Protein AF-A0A2N1FDA0-F1 (afdb_monomer)

Mean predicted aligned error: 3.51 Å

Secondary structure (DSSP, 8-state):
-HHHHHHHHHHHHHHHHT-TTTS-HHHHHHHHHHHHT-SS--HHHHHHHHHTT-HHHHHH---GGGHHHHHHHHHHH--

Radius of gyration: 11.09 Å; Cα contacts (8 Å, |Δi|>4): 72; chains: 1; bounding box: 27×18×24 Å

Foldseek 3Di:
DLLVLQLVLVVVLCVVFVVCVQCDSVNSSVLSVVLQPAQADDLVRNVVSVCVSDVCCVVPDDCPVVSVSSVVSRVSNND

pLDDT: mean 88.98, std 6.83, range [67.56, 96.44]

Nearest PDB structures (foldseek):
  2qzg-assembly1_A  TM=4.440E-01  e=6.549E+00  Methanococcus maripaludis S2

Sequence (79 aa):
MKELEIKKLLNQIAKEKGIELLLTDAENQKLADKLSNLSLADRESVKEIIDSVSTYIKESVDFTDTNYIIDQIVAAINK

Structure (mmCIF, N/CA/C/O backbone):
data_AF-A0A2N1FDA0-F1
#
_entry.id   AF-A0A2N1FDA0-F1
#
loop_
_atom_site.group_PDB
_atom_site.id
_atom_site.type_symbol
_atom_site.label_atom_id
_atom_site.label_alt_id
_atom_site.label_comp_id
_atom_site.label_asym_id
_atom_site.label_entity_id
_atom_site.label_seq_id
_atom_site.pdbx_PDB_ins_code
_atom_site.Cartn_x
_atom_site.Cartn_y
_atom_site.Cartn_z
_atom_site.occupancy
_atom_site.B_iso_or_equiv
_atom_site.auth_seq_id
_atom_site.auth_comp_id
_atom_site.auth_asym_id
_atom_site.auth_atom_id
_atom_site.pdbx_PDB_model_num
ATOM 1 N N . MET A 1 1 ? 13.947 6.306 -3.199 1.00 76.88 1 MET A N 1
ATOM 2 C CA . MET A 1 1 ? 12.972 7.164 -3.923 1.00 76.88 1 MET A CA 1
ATOM 3 C C . MET A 1 1 ? 11.651 6.436 -4.137 1.00 76.88 1 MET A C 1
ATOM 5 O O . MET A 1 1 ? 10.642 6.949 -3.679 1.00 76.88 1 MET A O 1
ATOM 9 N N . LYS A 1 2 ? 11.678 5.228 -4.717 1.00 87.62 2 LYS A N 1
ATOM 10 C CA . LYS A 1 2 ? 10.521 4.334 -4.910 1.00 87.62 2 LYS A CA 1
ATOM 11 C C . LYS A 1 2 ? 9.669 4.107 -3.650 1.00 87.62 2 LYS A C 1
ATOM 13 O O . LYS A 1 2 ? 8.463 4.292 -3.690 1.00 87.62 2 LYS A O 1
ATOM 18 N N . GLU A 1 3 ? 10.292 3.823 -2.508 1.00 93.44 3 GLU A N 1
ATOM 19 C CA . GLU A 1 3 ? 9.584 3.614 -1.232 1.00 93.44 3 GLU A CA 1
ATOM 20 C C . GLU A 1 3 ? 8.734 4.821 -0.788 1.00 93.44 3 GLU A C 1
ATOM 22 O O . GLU A 1 3 ? 7.560 4.669 -0.462 1.00 93.44 3 GLU A O 1
ATOM 27 N N . LEU A 1 4 ? 9.293 6.038 -0.831 1.00 93.19 4 LEU A N 1
ATOM 28 C CA . LEU A 1 4 ? 8.578 7.259 -0.438 1.00 93.19 4 LEU A CA 1
ATOM 29 C C . LEU A 1 4 ? 7.374 7.535 -1.354 1.00 93.19 4 LEU A C 1
ATOM 31 O O . LEU A 1 4 ? 6.343 8.020 -0.891 1.00 93.19 4 LEU A O 1
ATOM 35 N N . GLU A 1 5 ? 7.515 7.255 -2.651 1.00 94.62 5 GLU A N 1
ATOM 36 C CA . GLU A 1 5 ? 6.435 7.371 -3.636 1.00 94.62 5 GLU A CA 1
ATOM 37 C C . GLU A 1 5 ? 5.316 6.367 -3.335 1.00 94.62 5 GLU A C 1
ATOM 39 O O . GLU A 1 5 ? 4.161 6.765 -3.187 1.00 94.62 5 GLU A O 1
ATOM 44 N N . ILE A 1 6 ? 5.666 5.097 -3.115 1.00 94.88 6 ILE A N 1
ATOM 45 C CA . ILE A 1 6 ? 4.713 4.044 -2.746 1.00 94.88 6 ILE A CA 1
ATOM 46 C C . ILE A 1 6 ? 3.994 4.389 -1.433 1.00 94.88 6 ILE A C 1
ATOM 48 O O . ILE A 1 6 ? 2.770 4.297 -1.370 1.00 94.88 6 ILE A O 1
ATOM 52 N N . LYS A 1 7 ? 4.708 4.877 -0.409 1.00 94.81 7 LYS A N 1
ATOM 53 C CA . LYS A 1 7 ? 4.108 5.281 0.876 1.00 94.81 7 LYS A CA 1
ATOM 54 C C . LYS A 1 7 ? 3.059 6.389 0.710 1.00 94.81 7 LYS A C 1
ATOM 56 O O . LYS A 1 7 ? 2.026 6.376 1.383 1.00 94.81 7 LYS A O 1
ATOM 61 N N . LYS A 1 8 ? 3.295 7.352 -0.191 1.00 94.94 8 LYS A N 1
ATOM 62 C CA . LYS A 1 8 ? 2.320 8.412 -0.512 1.00 94.94 8 LYS A CA 1
ATOM 63 C C . LYS A 1 8 ? 1.073 7.850 -1.191 1.00 94.94 8 LYS A C 1
ATOM 65 O O . LYS A 1 8 ? -0.029 8.228 -0.807 1.00 94.94 8 LYS A O 1
ATOM 70 N N . LEU A 1 9 ? 1.246 6.938 -2.146 1.00 95.25 9 LEU A N 1
ATOM 71 C CA . LEU A 1 9 ? 0.139 6.288 -2.854 1.00 95.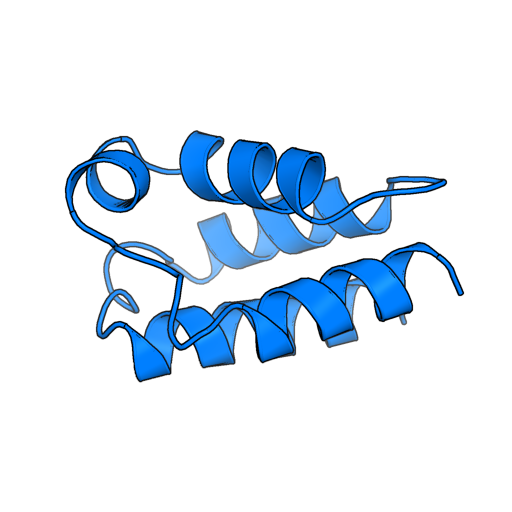25 9 LEU A CA 1
ATOM 72 C C . LEU A 1 9 ? -0.707 5.426 -1.904 1.00 95.25 9 LEU A C 1
ATOM 74 O O . LEU A 1 9 ? -1.930 5.508 -1.920 1.00 95.25 9 LEU A O 1
ATOM 78 N N . LEU A 1 10 ? -0.071 4.677 -1.003 1.00 93.31 10 LEU A N 1
ATOM 79 C CA . LEU A 1 10 ? -0.758 3.901 0.033 1.00 93.31 10 LEU A CA 1
ATOM 80 C C . LEU A 1 10 ? -1.542 4.786 1.014 1.00 93.31 10 LEU A C 1
ATOM 82 O O . LEU A 1 10 ? -2.676 4.463 1.355 1.00 93.31 10 LEU A O 1
ATOM 86 N N . ASN A 1 11 ? -0.990 5.936 1.420 1.00 93.00 11 ASN A N 1
ATOM 87 C CA . ASN A 1 11 ? -1.732 6.921 2.220 1.00 93.00 11 ASN A CA 1
ATOM 88 C C . ASN A 1 11 ? -2.946 7.476 1.464 1.00 93.00 11 ASN A C 1
ATOM 90 O O . ASN A 1 11 ? -3.998 7.696 2.059 1.00 93.00 11 ASN A O 1
ATOM 94 N N . GLN A 1 12 ? -2.814 7.700 0.155 1.00 93.62 12 GLN A N 1
ATOM 95 C CA . GLN A 1 12 ? -3.929 8.152 -0.669 1.00 93.62 12 GLN A CA 1
ATOM 96 C C . GLN A 1 12 ? -5.037 7.091 -0.737 1.00 93.62 12 GLN A C 1
ATOM 98 O O . GLN A 1 12 ? -6.198 7.432 -0.523 1.00 93.62 12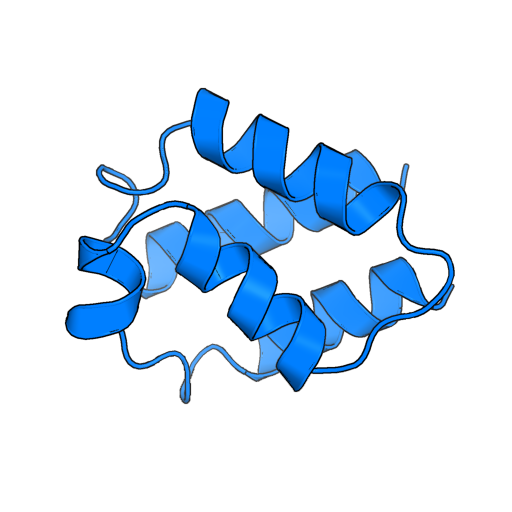 GLN A O 1
ATOM 103 N N . ILE A 1 13 ? -4.683 5.813 -0.927 1.00 91.25 13 ILE A N 1
ATOM 104 C CA . ILE A 1 13 ? -5.634 4.692 -0.837 1.00 91.25 13 ILE A CA 1
ATOM 105 C C . ILE A 1 13 ? -6.319 4.694 0.530 1.00 91.25 13 ILE A C 1
ATOM 107 O O . ILE A 1 13 ? -7.544 4.635 0.599 1.00 91.25 13 ILE A O 1
ATOM 111 N N . ALA A 1 14 ? -5.549 4.805 1.617 1.00 90.06 14 ALA A N 1
ATOM 112 C CA . ALA A 1 14 ? -6.102 4.778 2.965 1.00 90.06 14 ALA A CA 1
ATOM 113 C C . ALA A 1 14 ? -7.143 5.883 3.189 1.00 90.06 14 ALA A C 1
ATOM 115 O O . ALA A 1 14 ? -8.205 5.627 3.755 1.00 90.06 14 ALA A O 1
ATOM 116 N N . LYS A 1 15 ? -6.864 7.087 2.680 1.00 91.25 15 LYS A N 1
ATOM 117 C CA . LYS A 1 15 ? -7.759 8.241 2.752 1.00 91.25 15 LYS A CA 1
ATOM 118 C C . LYS A 1 15 ? -9.008 8.081 1.887 1.00 91.25 15 LYS A C 1
ATOM 120 O O . LYS A 1 15 ? -10.106 8.349 2.363 1.00 91.25 15 LYS A O 1
ATOM 125 N N . GLU A 1 16 ? -8.867 7.630 0.641 1.00 90.88 16 GLU A N 1
ATOM 126 C CA . GLU A 1 16 ? -10.009 7.404 -0.262 1.00 90.88 16 GLU A CA 1
ATOM 127 C C . GLU A 1 16 ? -10.931 6.291 0.246 1.00 90.88 16 GLU A C 1
ATOM 129 O O . GLU A 1 16 ? -12.142 6.346 0.043 1.00 90.88 16 GLU A O 1
ATOM 134 N N . LYS A 1 17 ? -10.371 5.320 0.972 1.00 87.62 17 LYS A N 1
ATOM 135 C CA . LYS A 1 17 ? -11.111 4.209 1.576 1.00 87.62 17 LYS A CA 1
ATOM 136 C C . LYS A 1 17 ? -11.596 4.450 2.997 1.00 87.62 17 LYS A C 1
ATOM 138 O O . LYS A 1 17 ? -12.344 3.627 3.515 1.00 87.62 17 LYS A O 1
ATOM 143 N N . GLY A 1 18 ? -11.187 5.544 3.636 1.00 87.62 18 GLY A N 1
ATOM 144 C CA . GLY A 1 18 ? -11.495 5.794 5.046 1.00 87.62 18 GLY A CA 1
ATOM 145 C C . GLY A 1 18 ? -10.899 4.741 5.991 1.00 87.62 18 GLY A C 1
ATOM 146 O O . GLY A 1 18 ? -11.438 4.507 7.070 1.00 87.62 18 GLY A O 1
ATOM 147 N N . ILE A 1 19 ? -9.795 4.100 5.596 1.00 87.06 19 ILE A N 1
ATOM 148 C CA . ILE A 1 19 ? -9.105 3.055 6.370 1.00 87.06 19 ILE A CA 1
ATOM 149 C C . ILE A 1 19 ? -7.819 3.560 7.023 1.00 87.06 19 ILE A C 1
ATOM 151 O O . ILE A 1 19 ? -6.969 2.762 7.399 1.00 87.06 19 ILE A O 1
ATOM 155 N N . GLU A 1 20 ? -7.661 4.871 7.187 1.00 87.12 20 GLU A N 1
ATOM 156 C CA . GLU A 1 20 ? -6.479 5.502 7.802 1.00 87.12 20 GLU A CA 1
ATOM 157 C C . GLU A 1 20 ? -6.173 4.955 9.211 1.00 87.12 20 GLU A C 1
ATOM 159 O O . GLU A 1 20 ? -5.022 4.941 9.641 1.00 87.12 20 GLU A O 1
ATOM 164 N N . LEU A 1 21 ? -7.194 4.461 9.922 1.00 82.56 21 LEU A N 1
ATOM 165 C CA . LEU A 1 21 ? -7.046 3.815 11.230 1.00 82.56 21 LEU A CA 1
ATOM 166 C C . LEU A 1 21 ? -6.594 2.351 11.147 1.00 82.56 21 LEU A C 1
ATOM 168 O O . LEU A 1 21 ? -6.022 1.843 12.109 1.00 82.56 21 LEU A O 1
ATOM 172 N N . LEU A 1 22 ? -6.864 1.676 10.027 1.00 81.50 22 LEU A N 1
ATOM 173 C CA . LEU A 1 22 ? -6.388 0.318 9.769 1.00 81.50 22 LEU A CA 1
ATOM 174 C C . LEU A 1 22 ? -4.965 0.378 9.220 1.00 81.50 22 LEU A C 1
ATOM 176 O O . LEU A 1 22 ? -4.088 -0.293 9.738 1.00 81.50 22 LEU A O 1
ATOM 180 N N . LEU A 1 23 ? -4.713 1.253 8.246 1.00 85.06 23 LEU A N 1
ATOM 181 C CA . LEU A 1 23 ? -3.401 1.448 7.646 1.00 85.06 23 LEU A CA 1
ATOM 182 C C . LEU A 1 23 ? -2.567 2.476 8.424 1.00 85.06 23 LEU A C 1
ATOM 184 O O . LEU A 1 23 ? -2.298 3.579 7.945 1.00 85.06 23 LEU A O 1
ATOM 188 N N . THR A 1 24 ? -2.150 2.113 9.638 1.00 86.69 24 THR A N 1
ATOM 189 C CA . THR A 1 24 ? -1.308 2.986 10.478 1.00 86.69 24 THR A CA 1
ATOM 190 C C . THR A 1 24 ? 0.026 3.331 9.796 1.00 86.69 24 THR A C 1
ATOM 192 O O . THR A 1 24 ? 0.484 2.602 8.917 1.00 86.69 24 THR A O 1
ATOM 195 N N . ASP A 1 25 ? 0.718 4.395 10.231 1.00 88.31 25 ASP A N 1
ATOM 196 C CA . ASP A 1 25 ? 2.011 4.784 9.629 1.00 88.31 25 ASP A CA 1
ATOM 197 C C . ASP A 1 25 ? 3.050 3.647 9.659 1.00 88.31 25 ASP A C 1
ATOM 199 O O . ASP A 1 25 ? 3.807 3.476 8.705 1.00 88.31 25 ASP A O 1
ATOM 203 N N . ALA A 1 26 ? 3.038 2.814 10.706 1.00 89.38 26 ALA A N 1
ATOM 204 C CA . ALA A 1 26 ? 3.918 1.653 10.818 1.00 89.38 26 ALA A CA 1
ATOM 205 C C . ALA A 1 26 ? 3.571 0.545 9.810 1.00 89.38 26 ALA A C 1
ATOM 207 O O . ALA A 1 26 ? 4.469 -0.082 9.246 1.00 89.38 26 ALA A O 1
ATOM 208 N N . GLU A 1 27 ? 2.284 0.291 9.571 1.00 89.38 27 GLU A N 1
ATOM 209 C CA . GLU A 1 27 ? 1.842 -0.676 8.561 1.00 89.38 27 GLU A CA 1
ATOM 210 C C . GLU A 1 27 ? 2.112 -0.172 7.149 1.00 89.38 27 GLU A C 1
ATOM 212 O O . GLU A 1 27 ? 2.645 -0.905 6.314 1.00 89.38 27 GLU A O 1
ATOM 217 N N . ASN A 1 28 ? 1.847 1.109 6.916 1.00 90.56 28 ASN A N 1
ATOM 218 C CA . ASN A 1 28 ? 2.141 1.762 5.657 1.00 90.56 28 ASN A CA 1
ATOM 219 C C . ASN A 1 28 ? 3.653 1.753 5.360 1.00 90.56 28 ASN A C 1
ATOM 221 O O . ASN A 1 28 ? 4.075 1.427 4.255 1.00 90.56 28 ASN A O 1
ATOM 225 N N . GLN A 1 29 ? 4.492 2.011 6.368 1.00 92.25 29 GLN A N 1
ATOM 226 C CA . GLN A 1 29 ? 5.946 1.903 6.243 1.00 92.25 29 GLN A CA 1
ATOM 227 C C . GLN A 1 29 ? 6.391 0.481 5.866 1.00 92.25 29 GLN A C 1
ATOM 229 O O . GLN A 1 29 ? 7.223 0.315 4.977 1.00 92.25 29 GLN A O 1
ATOM 234 N N . LYS A 1 30 ? 5.821 -0.551 6.500 1.00 91.88 30 LYS A N 1
ATOM 235 C CA . LYS A 1 30 ? 6.124 -1.956 6.174 1.00 91.88 30 LYS A CA 1
ATOM 236 C C . LYS A 1 30 ? 5.688 -2.334 4.759 1.00 91.88 30 LYS A C 1
ATOM 238 O O . LYS A 1 30 ? 6.403 -3.074 4.088 1.00 91.88 30 LYS A O 1
ATOM 243 N N . LEU A 1 31 ? 4.528 -1.857 4.307 1.00 92.44 31 LEU A N 1
ATOM 244 C CA . LEU A 1 31 ? 4.067 -2.074 2.934 1.00 92.44 31 LEU A CA 1
ATOM 245 C C . LEU A 1 31 ? 4.974 -1.400 1.927 1.00 92.44 31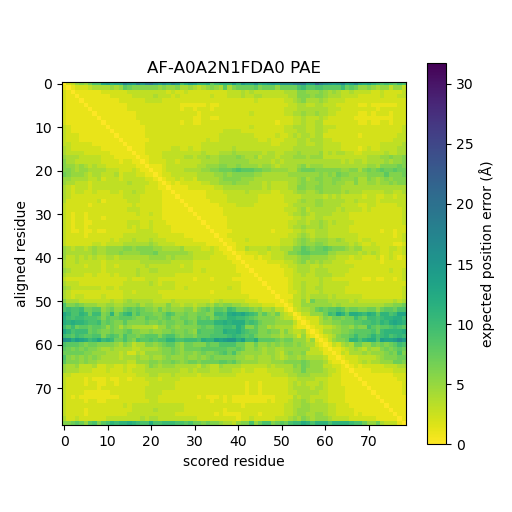 LEU A C 1
ATOM 247 O O . LEU A 1 31 ? 5.377 -2.036 0.958 1.00 92.44 31 LEU A O 1
ATOM 251 N N . ALA A 1 32 ? 5.296 -0.131 2.163 1.00 93.62 32 ALA A N 1
ATOM 252 C CA . ALA A 1 32 ? 6.162 0.630 1.286 1.00 93.62 32 ALA A CA 1
ATOM 253 C C . ALA A 1 32 ? 7.527 -0.049 1.147 1.00 93.62 32 ALA A C 1
ATOM 255 O O . ALA A 1 32 ? 7.987 -0.229 0.023 1.00 93.62 32 ALA A O 1
ATOM 256 N N . ASP A 1 33 ? 8.121 -0.507 2.252 1.00 93.75 33 ASP A N 1
ATOM 257 C CA . ASP A 1 33 ? 9.376 -1.262 2.242 1.00 93.75 33 ASP A CA 1
ATOM 258 C C . ASP A 1 33 ? 9.243 -2.567 1.433 1.00 93.75 33 ASP A C 1
ATOM 260 O O . ASP A 1 33 ? 9.953 -2.756 0.443 1.00 93.75 33 ASP A O 1
ATOM 264 N N . LYS A 1 34 ? 8.255 -3.420 1.751 1.00 93.62 34 LYS A N 1
ATOM 265 C CA . LYS A 1 34 ? 7.996 -4.675 1.016 1.00 93.62 34 LYS A CA 1
ATOM 266 C C . LYS A 1 34 ? 7.826 -4.457 -0.487 1.00 93.62 34 LYS A C 1
ATOM 268 O O . LYS A 1 34 ? 8.477 -5.132 -1.279 1.00 93.62 34 LYS A O 1
ATOM 273 N N . LEU A 1 35 ? 6.965 -3.519 -0.874 1.00 94.44 35 LEU A N 1
ATOM 274 C CA . LEU A 1 35 ? 6.664 -3.210 -2.272 1.00 94.44 35 LEU A CA 1
ATOM 275 C C . LEU A 1 35 ? 7.873 -2.588 -2.980 1.00 94.44 35 LEU A C 1
ATOM 277 O O . LEU A 1 35 ? 8.134 -2.886 -4.144 1.00 94.44 35 LEU A O 1
ATOM 281 N N . SER A 1 36 ? 8.646 -1.751 -2.287 1.00 94.69 36 SER A N 1
ATOM 282 C CA . SER A 1 36 ? 9.820 -1.100 -2.871 1.00 94.69 36 SER A CA 1
ATOM 283 C C . SER A 1 36 ? 10.973 -2.064 -3.166 1.00 94.69 36 SER A C 1
ATOM 285 O O . SER A 1 36 ? 11.755 -1.806 -4.083 1.00 94.69 36 SER A O 1
ATOM 287 N N . ASN A 1 37 ? 11.040 -3.186 -2.448 1.00 94.44 37 ASN A N 1
ATOM 288 C CA . ASN A 1 37 ? 12.039 -4.232 -2.651 1.00 94.44 37 ASN A CA 1
ATOM 289 C C . ASN A 1 37 ? 11.674 -5.220 -3.774 1.00 94.44 37 ASN A C 1
ATOM 291 O O . ASN A 1 37 ? 12.498 -6.058 -4.142 1.00 94.44 37 ASN A O 1
ATOM 295 N N . LEU A 1 38 ? 10.469 -5.130 -4.348 1.00 93.31 38 LE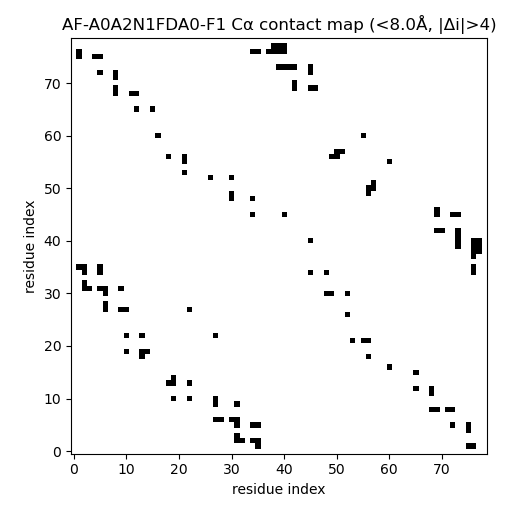U A N 1
ATOM 296 C CA . LEU A 1 38 ? 10.093 -5.937 -5.508 1.00 93.31 38 LEU A CA 1
ATOM 297 C C . LEU A 1 38 ? 10.839 -5.465 -6.759 1.00 93.31 38 LEU A C 1
ATOM 299 O O . LEU A 1 38 ? 10.896 -4.266 -7.047 1.00 93.31 38 LEU A O 1
ATOM 303 N N . SER A 1 39 ? 11.378 -6.416 -7.522 1.00 91.38 39 SER A N 1
ATOM 304 C CA . SER A 1 39 ? 12.010 -6.152 -8.820 1.00 91.38 39 SER A CA 1
ATOM 305 C C . SER A 1 39 ? 10.980 -5.859 -9.909 1.00 91.38 39 SER A C 1
ATOM 307 O O . SER A 1 39 ? 11.197 -4.977 -10.732 1.00 91.38 39 SER A O 1
ATOM 309 N N . LEU A 1 40 ? 9.862 -6.584 -9.888 1.00 93.75 40 LEU A N 1
ATOM 310 C CA . LEU A 1 40 ? 8.701 -6.405 -10.749 1.00 93.75 40 LEU A CA 1
ATOM 311 C C . LEU A 1 40 ? 7.436 -6.728 -9.953 1.00 93.75 40 LEU A C 1
ATOM 313 O O . LEU A 1 40 ? 7.463 -7.565 -9.049 1.00 93.75 40 LEU A O 1
ATOM 317 N N . ALA A 1 41 ? 6.336 -6.084 -10.315 1.00 94.69 41 ALA A N 1
ATOM 318 C CA . ALA A 1 41 ? 5.014 -6.371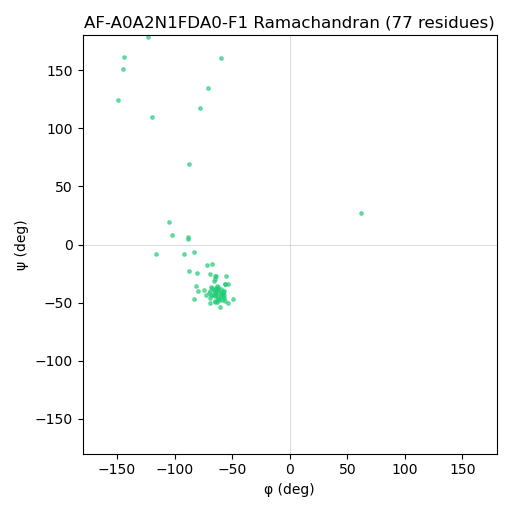 -9.789 1.00 94.69 41 ALA A CA 1
ATOM 319 C C . ALA A 1 41 ? 3.941 -6.195 -10.866 1.00 94.69 41 ALA A C 1
ATOM 321 O O . ALA A 1 41 ? 4.125 -5.507 -11.872 1.00 94.69 41 ALA A O 1
ATOM 322 N N . ASP A 1 42 ? 2.794 -6.796 -10.607 1.00 94.88 42 ASP A N 1
ATOM 323 C CA . ASP A 1 42 ? 1.537 -6.565 -11.303 1.00 94.88 42 ASP A CA 1
ATOM 324 C C . ASP A 1 42 ? 0.462 -6.142 -10.293 1.00 94.88 42 ASP A C 1
ATOM 326 O O . ASP A 1 42 ? 0.700 -6.023 -9.089 1.00 94.88 42 ASP A O 1
ATOM 330 N N . ARG A 1 43 ? -0.746 -5.870 -10.781 1.00 91.75 43 ARG A N 1
ATOM 331 C CA . ARG A 1 43 ? -1.834 -5.405 -9.917 1.00 91.75 43 ARG A CA 1
ATOM 332 C C . ARG A 1 43 ? -2.220 -6.444 -8.859 1.00 91.75 43 ARG A C 1
ATOM 334 O O . ARG A 1 43 ? -2.588 -6.060 -7.752 1.00 91.75 43 ARG A O 1
ATOM 341 N N . GLU A 1 44 ? -2.185 -7.726 -9.207 1.00 91.56 44 GLU A N 1
ATOM 342 C CA . GLU A 1 44 ? -2.612 -8.818 -8.330 1.00 91.56 44 GLU A CA 1
ATOM 343 C C . GLU A 1 44 ? -1.641 -8.981 -7.159 1.00 91.56 44 GLU A C 1
ATOM 345 O O . GLU A 1 44 ? -2.054 -8.877 -6.007 1.00 91.56 44 GLU A O 1
ATOM 350 N N . SER A 1 45 ? -0.343 -9.070 -7.443 1.00 92.69 45 SER A N 1
ATOM 351 C CA . SER A 1 45 ? 0.719 -9.145 -6.431 1.00 92.69 45 SER A CA 1
ATOM 352 C C . SER A 1 45 ? 0.727 -7.944 -5.478 1.00 92.69 45 SER A C 1
ATOM 354 O O . SER A 1 45 ? 0.885 -8.111 -4.267 1.00 92.69 45 SER A O 1
ATOM 356 N N . VAL A 1 46 ? 0.498 -6.722 -5.979 1.00 92.75 46 VAL A N 1
ATOM 357 C CA . VAL A 1 46 ? 0.376 -5.538 -5.109 1.00 92.75 46 VAL A CA 1
ATOM 358 C C . VAL A 1 46 ? -0.846 -5.647 -4.195 1.00 92.75 46 VAL A C 1
ATOM 360 O O . VAL A 1 46 ? -0.735 -5.343 -3.005 1.00 92.75 46 VAL A O 1
ATOM 363 N N . LYS A 1 47 ? -1.995 -6.094 -4.717 1.00 90.06 47 LYS A N 1
ATOM 364 C CA . LYS A 1 47 ? -3.210 -6.292 -3.912 1.00 90.06 47 LYS A CA 1
ATOM 365 C C . LYS A 1 47 ? -2.997 -7.328 -2.822 1.00 90.06 47 LYS A C 1
ATOM 367 O O . LYS A 1 47 ? -3.279 -7.034 -1.669 1.00 90.06 47 LYS A O 1
ATOM 372 N N . GLU A 1 48 ? -2.418 -8.479 -3.151 1.00 89.69 48 GLU A N 1
ATOM 373 C CA . GLU A 1 48 ? -2.126 -9.527 -2.168 1.00 89.69 48 GLU A CA 1
ATOM 374 C C 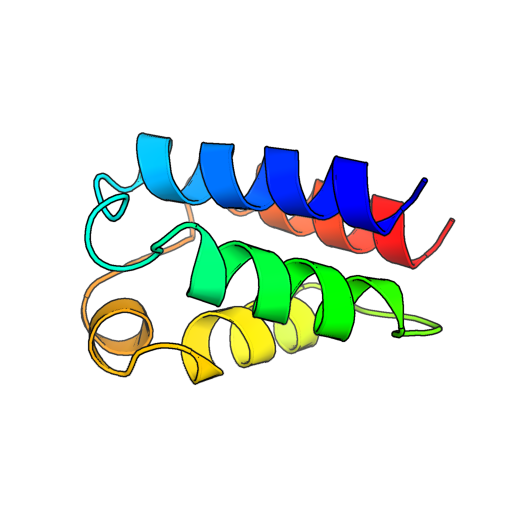. GLU A 1 48 ? -1.243 -9.017 -1.023 1.00 89.69 48 GLU A C 1
ATOM 376 O O . GLU A 1 48 ? -1.469 -9.344 0.144 1.00 89.69 48 GLU A O 1
ATOM 381 N N . ILE A 1 49 ? -0.252 -8.176 -1.333 1.00 91.00 49 ILE A N 1
ATOM 382 C CA . ILE A 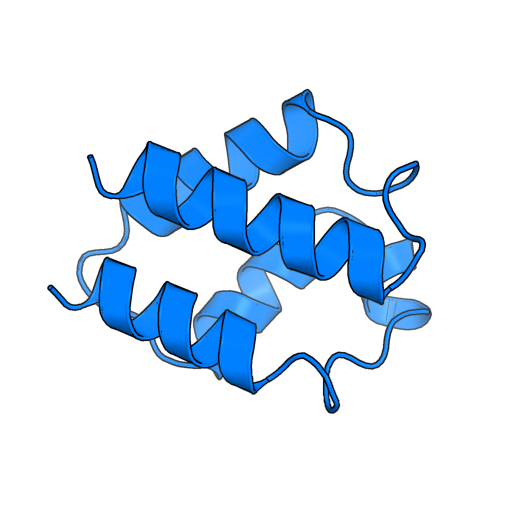1 49 ? 0.628 -7.590 -0.320 1.00 91.00 49 ILE A CA 1
ATOM 383 C C . ILE A 1 49 ? -0.133 -6.604 0.571 1.00 91.00 49 ILE A C 1
ATOM 385 O O . ILE A 1 49 ? 0.043 -6.654 1.791 1.00 91.00 49 ILE A O 1
ATOM 389 N N . ILE A 1 50 ? -0.985 -5.747 0.001 1.00 88.31 50 ILE A N 1
ATOM 390 C CA . ILE A 1 50 ? -1.836 -4.820 0.766 1.00 88.31 50 ILE A CA 1
ATOM 391 C C . ILE A 1 50 ? -2.809 -5.601 1.660 1.00 88.31 50 ILE A C 1
ATOM 393 O O . ILE A 1 50 ? -2.892 -5.337 2.859 1.00 88.31 50 ILE A O 1
ATOM 397 N N . ASP A 1 51 ? -3.464 -6.620 1.112 1.00 86.06 51 ASP A N 1
ATOM 398 C CA . ASP A 1 51 ? -4.418 -7.470 1.827 1.00 86.06 51 ASP A CA 1
ATOM 399 C C . ASP A 1 51 ? -3.753 -8.288 2.944 1.00 86.06 51 ASP A C 1
ATOM 401 O O . ASP A 1 51 ? -4.395 -8.627 3.939 1.00 86.06 51 ASP A O 1
ATOM 405 N N . SER A 1 52 ? -2.453 -8.590 2.819 1.00 83.56 52 SER A N 1
ATOM 406 C CA . SER A 1 52 ? -1.697 -9.345 3.831 1.00 83.56 52 SER A CA 1
ATOM 407 C C . SER A 1 52 ? -1.502 -8.598 5.152 1.00 83.56 52 SER A C 1
ATOM 409 O O . SER A 1 52 ? -1.139 -9.211 6.156 1.00 83.56 52 SER A O 1
ATOM 411 N N . VAL A 1 53 ? -1.696 -7.279 5.157 1.00 78.44 53 VAL A N 1
ATOM 412 C CA . VAL A 1 53 ? -1.415 -6.431 6.319 1.00 78.44 53 VAL A CA 1
ATOM 413 C C . VAL A 1 53 ? -2.540 -6.460 7.333 1.00 78.44 53 VAL A C 1
ATOM 415 O O . VAL A 1 53 ? -2.278 -6.480 8.531 1.00 78.44 53 VAL A O 1
ATOM 418 N N . SER A 1 54 ? -3.786 -6.548 6.874 1.00 69.69 54 SER A N 1
ATOM 419 C CA . SER A 1 54 ? -4.923 -6.626 7.775 1.00 69.69 54 SER A CA 1
ATOM 420 C C . SER A 1 54 ? -6.050 -7.434 7.159 1.00 69.69 54 SER A C 1
ATOM 422 O O . SER A 1 54 ? -6.580 -7.088 6.103 1.00 69.69 54 SER A O 1
ATOM 424 N N . THR A 1 55 ? -6.481 -8.474 7.875 1.00 69.62 55 THR A N 1
ATOM 425 C CA . THR A 1 55 ? -7.679 -9.252 7.531 1.00 69.62 55 THR A CA 1
ATOM 426 C C . THR A 1 55 ? -8.902 -8.347 7.366 1.00 69.62 55 THR A C 1
ATOM 428 O O . THR A 1 55 ? -9.714 -8.578 6.478 1.00 69.62 55 THR A O 1
ATOM 431 N N . TYR A 1 56 ? -8.993 -7.260 8.145 1.00 67.56 56 TYR A N 1
ATOM 432 C CA . TYR A 1 56 ? -10.073 -6.281 8.012 1.00 67.56 56 TYR A CA 1
ATOM 433 C C . TYR A 1 56 ? -10.026 -5.530 6.682 1.00 67.56 56 TYR A C 1
ATOM 435 O O . TYR A 1 56 ? -11.077 -5.295 6.094 1.00 67.56 56 TYR A O 1
ATOM 443 N N . ILE A 1 57 ? -8.832 -5.179 6.192 1.00 76.25 57 ILE A N 1
ATOM 444 C CA . ILE A 1 57 ? -8.678 -4.542 4.879 1.00 76.25 57 ILE A CA 1
ATOM 445 C C . ILE A 1 57 ? -9.151 -5.511 3.790 1.00 76.25 57 ILE A C 1
ATOM 447 O O . ILE A 1 57 ? -10.013 -5.154 2.993 1.00 76.25 57 ILE A O 1
ATOM 451 N N . LYS A 1 58 ? -8.676 -6.760 3.835 1.00 75.00 58 LYS A N 1
ATOM 452 C CA . LYS A 1 58 ? -9.041 -7.807 2.873 1.00 75.00 58 LYS A CA 1
ATOM 453 C C . LYS A 1 58 ? -10.548 -8.090 2.816 1.00 75.00 58 LYS A C 1
ATOM 455 O O . LYS A 1 58 ? -11.093 -8.309 1.741 1.00 75.00 58 LYS A O 1
ATOM 460 N N . GLU A 1 59 ? -11.218 -8.137 3.966 1.00 74.50 59 GLU A N 1
ATOM 461 C CA . GLU A 1 59 ? -12.641 -8.501 4.041 1.00 74.50 59 GLU A CA 1
ATOM 462 C C . GLU A 1 59 ? -13.592 -7.312 3.854 1.00 74.50 59 GLU A C 1
ATOM 464 O O . GLU A 1 59 ? -14.745 -7.515 3.479 1.00 74.50 59 GLU A O 1
ATOM 469 N N . SER A 1 60 ? -13.135 -6.081 4.115 1.00 71.19 60 SER A N 1
ATOM 470 C CA . SER A 1 60 ? -14.024 -4.911 4.214 1.00 71.19 60 SER A CA 1
ATOM 471 C C . SER A 1 60 ? -13.787 -3.840 3.150 1.00 71.19 60 SER A C 1
ATOM 473 O O . SER A 1 60 ? -14.569 -2.891 3.078 1.00 71.19 60 SER A O 1
ATOM 475 N N . VAL A 1 61 ? -12.727 -3.945 2.340 1.00 80.81 61 VAL A N 1
ATOM 476 C CA . VAL A 1 61 ? -12.329 -2.885 1.405 1.00 80.81 61 VAL A CA 1
ATOM 477 C C . VAL A 1 61 ? -12.354 -3.389 -0.033 1.00 80.81 61 VAL A C 1
ATOM 479 O O . VAL A 1 61 ? -11.494 -4.146 -0.468 1.00 80.81 61 VAL A O 1
ATOM 482 N N . ASP A 1 62 ? -13.321 -2.907 -0.811 1.00 83.94 62 ASP A N 1
ATOM 483 C CA . ASP A 1 62 ? -13.273 -3.029 -2.266 1.00 83.94 62 ASP A CA 1
ATOM 484 C C . ASP A 1 62 ? -12.319 -1.971 -2.824 1.00 83.94 62 ASP A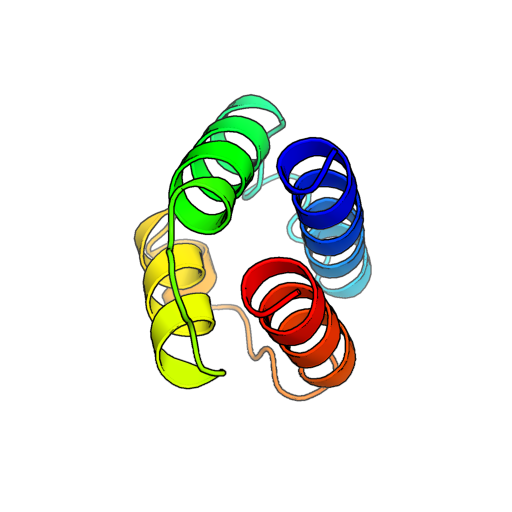 C 1
ATOM 486 O O . ASP A 1 62 ? -12.579 -0.785 -2.675 1.00 83.94 62 ASP A O 1
ATOM 490 N N . PHE A 1 63 ? -11.226 -2.367 -3.474 1.00 82.94 63 PHE A N 1
ATOM 491 C CA . PHE A 1 63 ? -10.252 -1.439 -4.062 1.00 82.94 63 PHE A CA 1
ATOM 492 C C . PHE A 1 63 ? -10.564 -1.007 -5.504 1.00 82.94 63 PHE A C 1
ATOM 494 O O . PHE A 1 63 ? -9.723 -0.354 -6.129 1.00 82.94 63 PHE A O 1
ATOM 501 N N . THR A 1 64 ? -11.718 -1.369 -6.069 1.00 85.94 64 THR A N 1
ATOM 502 C CA . THR A 1 64 ? -12.008 -1.201 -7.505 1.00 85.94 64 THR A CA 1
ATOM 503 C C . THR A 1 64 ? -11.889 0.248 -7.996 1.00 85.94 64 THR A C 1
ATOM 505 O O . THR A 1 64 ? -11.260 0.508 -9.022 1.00 85.94 64 THR A O 1
ATOM 508 N N . ASP A 1 65 ? -12.411 1.200 -7.236 1.00 86.12 65 ASP A N 1
ATOM 509 C CA . ASP A 1 65 ? -12.332 2.652 -7.449 1.00 86.12 65 ASP A CA 1
ATOM 510 C C . ASP A 1 65 ? -10.940 3.241 -7.175 1.00 86.12 65 ASP A C 1
ATOM 512 O O . ASP A 1 65 ? -10.614 4.299 -7.700 1.00 86.12 65 ASP A O 1
ATOM 516 N N . THR A 1 66 ? -10.072 2.523 -6.459 1.00 88.06 66 THR A N 1
ATOM 517 C CA . THR A 1 66 ? -8.664 2.900 -6.226 1.00 88.06 66 THR A CA 1
ATOM 518 C C . THR A 1 66 ? -7.673 2.123 -7.099 1.00 88.06 66 THR A C 1
ATOM 520 O O . THR A 1 66 ? -6.460 2.251 -6.924 1.00 88.06 66 THR A O 1
ATOM 523 N N . ASN A 1 67 ? -8.146 1.332 -8.075 1.00 90.31 67 ASN A N 1
ATOM 524 C CA . ASN A 1 67 ? -7.275 0.559 -8.973 1.00 90.31 67 ASN A CA 1
ATOM 525 C C . ASN A 1 67 ? -6.259 1.451 -9.705 1.00 90.31 67 ASN A C 1
ATOM 527 O O . ASN A 1 67 ? -5.127 1.030 -9.912 1.00 90.31 67 ASN A O 1
ATOM 531 N N . TYR A 1 68 ? -6.626 2.692 -10.037 1.00 93.25 68 TYR A N 1
ATOM 532 C CA . TYR A 1 68 ? -5.719 3.647 -10.679 1.00 93.25 68 TYR A CA 1
ATOM 533 C C . TYR A 1 68 ? -4.523 4.037 -9.786 1.00 93.25 68 TYR A C 1
ATOM 535 O O . TYR A 1 68 ? -3.463 4.399 -10.296 1.00 93.25 68 TYR A O 1
ATOM 543 N N . ILE A 1 69 ? -4.670 3.969 -8.458 1.00 93.88 69 ILE A N 1
ATOM 544 C CA . ILE A 1 69 ? -3.572 4.193 -7.508 1.00 93.88 69 ILE A CA 1
ATOM 545 C C . ILE A 1 69 ? -2.712 2.935 -7.404 1.00 93.88 69 ILE A C 1
ATOM 547 O O . ILE A 1 69 ? -1.488 3.026 -7.403 1.00 93.88 69 ILE A O 1
ATOM 551 N N . ILE A 1 70 ? -3.336 1.755 -7.387 1.00 93.94 70 ILE A N 1
ATOM 552 C CA . ILE A 1 70 ? -2.612 0.476 -7.420 1.00 93.94 70 ILE A CA 1
ATOM 553 C C . ILE A 1 70 ? -1.766 0.377 -8.698 1.00 93.94 70 ILE A C 1
ATOM 555 O O . ILE A 1 70 ? -0.604 -0.010 -8.635 1.00 93.94 70 ILE A O 1
ATOM 559 N N . ASP A 1 71 ? -2.294 0.816 -9.839 1.00 95.38 71 ASP A N 1
ATOM 560 C CA . ASP A 1 71 ? -1.550 0.865 -11.101 1.00 95.38 71 ASP A CA 1
ATOM 561 C C . ASP A 1 71 ? -0.350 1.821 -11.035 1.00 95.38 71 ASP A C 1
ATOM 563 O O . ASP A 1 71 ? 0.708 1.529 -11.593 1.00 95.38 71 ASP A O 1
ATOM 567 N N . GLN A 1 72 ? -0.468 2.936 -10.310 1.00 96.44 72 GLN A N 1
ATOM 568 C CA . GLN A 1 72 ? 0.665 3.830 -10.054 1.00 96.44 72 GLN A CA 1
ATOM 569 C C . GLN A 1 72 ? 1.714 3.183 -9.147 1.00 96.44 72 GLN A C 1
ATOM 571 O O . GLN A 1 72 ? 2.905 3.371 -9.382 1.00 96.44 72 GLN A O 1
ATOM 576 N N . ILE A 1 73 ? 1.300 2.388 -8.155 1.00 94.88 73 ILE A N 1
ATOM 577 C CA . ILE A 1 73 ? 2.227 1.607 -7.324 1.00 94.88 73 ILE A CA 1
ATOM 578 C C . 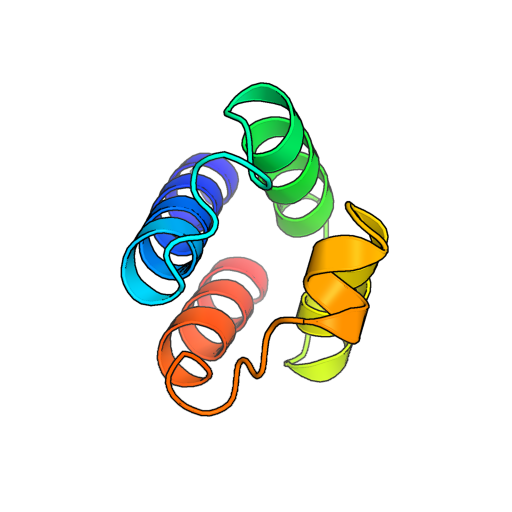ILE A 1 73 ? 2.980 0.603 -8.203 1.00 94.88 73 ILE A C 1
ATOM 580 O O . ILE A 1 73 ? 4.205 0.550 -8.146 1.00 94.88 73 ILE A O 1
ATOM 584 N N . VAL A 1 74 ? 2.281 -0.132 -9.071 1.00 95.88 74 VAL A N 1
ATOM 585 C CA . VAL A 1 74 ? 2.900 -1.057 -10.037 1.00 95.88 74 VAL A CA 1
ATOM 586 C C . VAL A 1 74 ? 3.896 -0.328 -10.942 1.00 95.88 74 VAL A C 1
ATOM 588 O O . VAL A 1 74 ? 5.025 -0.783 -11.119 1.00 95.88 74 VAL A O 1
ATOM 591 N N . ALA A 1 75 ? 3.522 0.835 -11.477 1.00 95.56 75 ALA A N 1
ATOM 592 C CA . ALA A 1 75 ? 4.403 1.640 -12.319 1.00 95.56 75 ALA A CA 1
ATOM 593 C C . ALA A 1 75 ? 5.632 2.163 -11.558 1.00 95.56 75 ALA A C 1
ATOM 595 O O . ALA A 1 75 ? 6.728 2.191 -12.112 1.00 95.56 75 ALA A O 1
ATOM 596 N N . ALA A 1 76 ? 5.475 2.554 -10.290 1.00 94.88 76 ALA A N 1
ATOM 597 C CA . ALA A 1 76 ? 6.589 2.932 -9.428 1.00 94.88 76 ALA A CA 1
ATOM 598 C C . ALA A 1 76 ? 7.505 1.736 -9.132 1.00 94.88 76 ALA A C 1
ATOM 600 O O . ALA A 1 76 ? 8.711 1.918 -8.974 1.00 94.88 76 ALA A O 1
ATOM 601 N N . ILE A 1 77 ? 6.952 0.518 -9.079 1.00 94.69 77 ILE A N 1
ATOM 602 C CA . ILE A 1 77 ? 7.731 -0.701 -8.876 1.00 94.69 77 ILE A CA 1
ATOM 603 C C . ILE A 1 77 ? 8.534 -1.087 -10.113 1.00 94.69 77 ILE A C 1
ATOM 605 O O . ILE A 1 77 ? 9.707 -1.423 -9.977 1.00 94.69 77 ILE A O 1
ATOM 609 N N . ASN A 1 78 ? 7.934 -0.996 -11.291 1.00 94.19 78 ASN A N 1
ATOM 610 C CA . ASN A 1 78 ? 8.531 -1.478 -12.536 1.00 94.19 78 ASN A CA 1
ATOM 611 C C . ASN A 1 78 ? 9.406 -0.433 -13.257 1.00 94.19 78 ASN A C 1
ATOM 613 O O . ASN A 1 78 ? 9.838 -0.684 -14.382 1.00 94.19 78 ASN A O 1
ATOM 617 N N . LYS A 1 79 ? 9.621 0.739 -12.648 1.00 87.62 79 LYS A N 1
ATOM 618 C CA . LYS A 1 79 ? 10.562 1.773 -13.107 1.00 87.62 79 LYS A CA 1
ATOM 619 C C . LYS A 1 79 ? 12.004 1.407 -12.778 1.00 87.62 79 LYS A C 1
ATOM 621 O O . LYS A 1 79 ? 12.859 1.667 -13.651 1.00 87.62 79 LYS A O 1
#

Solvent-accessible surface area (backbone atoms only — not comparable to full-atom values): 4450 Å² total; per-residue (Å²): 112,53,34,64,53,34,36,52,48,52,52,49,50,22,59,79,67,72,34,51,85,76,53,33,74,70,53,39,50,52,49,16,51,58,54,50,70,38,79,65,59,47,66,65,62,53,48,54,57,60,36,70,74,34,69,65,52,55,76,71,54,83,56,74,91,46,43,74,50,48,50,48,42,27,51,55,32,61,105